Protein AF-A0A2U3KL36-F1 (afdb_monomer_lite)

Radius of gyration: 12.49 Å; chains: 1; bounding box: 30×23×28 Å

Secondary structure (DSSP, 8-state):
--EEE-SSS-EEEES---HHHHHHHHHHHHHTHHHHHHHHHTSS-HHHHHHHPPPPP--

pLDDT: mean 93.03, std 6.63, range [57.38, 98.0]

Sequence (59 aa):
MVSVAIRPNIRVVEGKMTGSDLALLTQWIELNRDVLVRY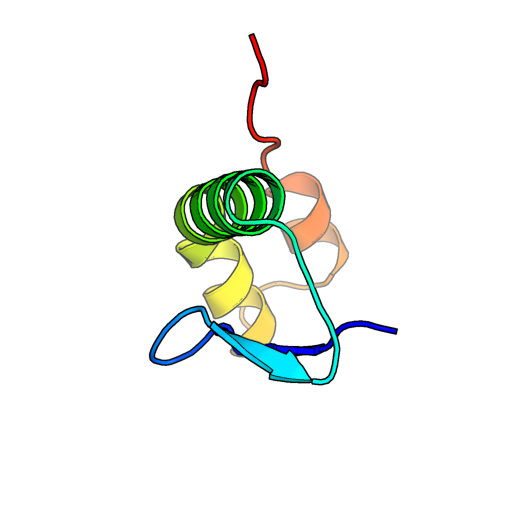WDGDIDTKDAIDALQRVNVE

Structure (mmCIF, N/CA/C/O backbone):
data_AF-A0A2U3KL36-F1
#
_entry.id   AF-A0A2U3KL36-F1
#
loop_
_atom_site.group_PDB
_atom_site.id
_atom_site.type_symbol
_atom_site.label_atom_id
_atom_site.label_alt_id
_atom_site.label_comp_id
_atom_site.label_asym_id
_atom_site.label_entity_id
_atom_site.label_seq_id
_atom_site.pdbx_PDB_ins_code
_atom_site.Cartn_x
_atom_site.Cartn_y
_atom_site.Cartn_z
_atom_site.occupancy
_atom_site.B_iso_or_equiv
_atom_site.auth_seq_id
_atom_site.auth_comp_id
_atom_site.auth_asym_id
_atom_site.auth_atom_id
_atom_site.pdbx_PDB_model_num
ATOM 1 N N . MET A 1 1 ? -0.245 4.352 17.822 1.00 82.69 1 MET A N 1
ATOM 2 C CA . MET A 1 1 ? 0.354 3.804 16.589 1.00 82.69 1 MET A CA 1
ATOM 3 C C . MET A 1 1 ? -0.445 2.571 16.203 1.00 82.69 1 MET A C 1
ATOM 5 O O . MET A 1 1 ? -0.910 1.886 17.108 1.00 82.69 1 MET A O 1
ATOM 9 N N . VAL A 1 2 ? -0.703 2.362 14.913 1.00 92.94 2 VAL A N 1
ATOM 10 C CA . VAL A 1 2 ? -1.466 1.212 14.406 1.00 92.94 2 VAL A CA 1
ATOM 11 C C . VAL A 1 2 ? -0.572 0.459 13.433 1.00 92.94 2 VAL A C 1
ATOM 13 O O . VAL A 1 2 ? 0.038 1.087 12.570 1.00 92.94 2 VAL A O 1
ATOM 16 N N . SER A 1 3 ? -0.517 -0.861 13.568 1.00 94.12 3 SER A N 1
ATOM 17 C CA . SER A 1 3 ? 0.255 -1.749 12.695 1.00 94.12 3 SER A CA 1
ATOM 18 C C . SER A 1 3 ? -0.712 -2.635 11.919 1.00 94.12 3 SER A C 1
ATOM 20 O O . SER A 1 3 ? -1.585 -3.266 12.519 1.00 94.12 3 SER A O 1
ATOM 22 N N . VAL A 1 4 ? -0.569 -2.700 10.595 1.00 93.81 4 VAL A N 1
ATOM 23 C CA . VAL A 1 4 ? -1.443 -3.480 9.704 1.00 93.81 4 VAL A CA 1
ATOM 24 C C . VAL A 1 4 ? -0.594 -4.471 8.915 1.00 93.81 4 VAL A C 1
ATOM 26 O O . VAL A 1 4 ? 0.381 -4.093 8.271 1.00 93.81 4 VAL A O 1
ATOM 29 N N . ALA A 1 5 ? -0.962 -5.749 8.966 1.00 93.44 5 ALA A N 1
ATOM 30 C CA . ALA A 1 5 ? -0.420 -6.765 8.075 1.00 93.44 5 ALA A CA 1
ATOM 31 C C . ALA A 1 5 ? -1.155 -6.691 6.737 1.00 93.44 5 ALA A C 1
ATOM 33 O O . ALA A 1 5 ? -2.375 -6.564 6.733 1.00 93.44 5 ALA A O 1
ATOM 34 N N . ILE A 1 6 ? -0.418 -6.789 5.628 1.00 92.81 6 ILE A N 1
ATOM 35 C CA . ILE A 1 6 ? -0.975 -6.716 4.267 1.00 92.81 6 ILE A CA 1
ATOM 36 C C . ILE A 1 6 ? -1.081 -8.106 3.618 1.00 92.81 6 ILE A C 1
ATOM 38 O O . ILE A 1 6 ? -2.077 -8.412 2.967 1.00 92.81 6 ILE A O 1
ATOM 42 N N . ARG A 1 7 ? -0.070 -8.969 3.800 1.00 90.06 7 ARG A N 1
ATOM 43 C CA . ARG A 1 7 ? -0.035 -10.339 3.258 1.00 90.06 7 ARG A CA 1
ATOM 44 C C . ARG A 1 7 ? 0.007 -11.385 4.387 1.00 90.06 7 ARG A C 1
ATOM 46 O O . ARG A 1 7 ? 0.648 -11.128 5.407 1.00 90.06 7 ARG A O 1
ATOM 53 N N . PRO A 1 8 ? -0.644 -12.558 4.221 1.00 86.25 8 PRO A N 1
ATOM 54 C CA . PRO A 1 8 ? -1.507 -12.930 3.090 1.00 86.25 8 PRO A CA 1
ATOM 55 C C . PRO A 1 8 ? -2.873 -12.222 3.104 1.00 86.25 8 PRO A C 1
ATOM 57 O O . PRO A 1 8 ? -3.468 -12.061 2.048 1.00 86.25 8 PRO A O 1
ATOM 60 N N . ASN A 1 9 ? -3.329 -11.755 4.271 1.00 88.12 9 ASN A N 1
ATOM 61 C CA . ASN A 1 9 ? -4.609 -11.069 4.454 1.00 88.12 9 ASN A CA 1
ATOM 62 C C . ASN A 1 9 ? -4.401 -9.720 5.148 1.00 88.12 9 ASN A C 1
ATOM 64 O O . ASN A 1 9 ? -3.558 -9.616 6.046 1.00 88.12 9 ASN A O 1
ATOM 68 N N . ILE A 1 10 ? -5.220 -8.732 4.783 1.00 91.25 10 ILE A N 1
ATOM 69 C CA . ILE A 1 10 ? -5.173 -7.387 5.357 1.00 91.25 10 ILE A CA 1
ATOM 70 C C . ILE A 1 10 ? -5.839 -7.406 6.734 1.00 91.25 10 ILE A C 1
ATOM 72 O O . ILE A 1 10 ? -7.018 -7.738 6.855 1.00 91.25 10 ILE A O 1
ATOM 76 N N . ARG A 1 11 ? -5.088 -7.088 7.792 1.00 93.06 11 ARG A N 1
ATOM 77 C CA . ARG A 1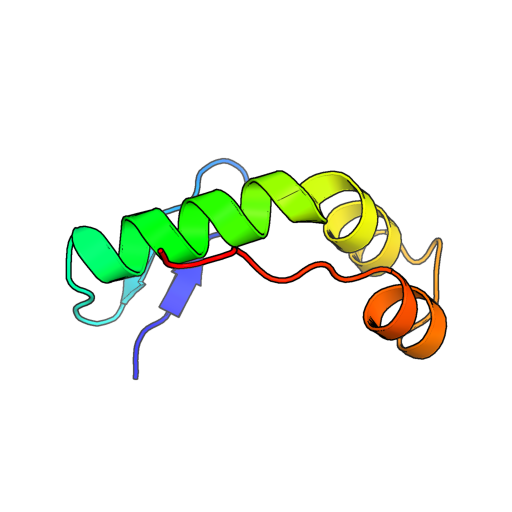 11 ? -5.612 -7.064 9.169 1.00 93.06 11 ARG A CA 1
ATOM 78 C C . ARG A 1 11 ? -4.797 -6.172 10.091 1.00 93.06 11 ARG A C 1
ATOM 80 O O . ARG A 1 11 ? -3.576 -6.095 9.976 1.00 93.06 11 ARG A O 1
ATOM 87 N N . VAL A 1 12 ? -5.458 -5.582 11.081 1.00 94.25 12 VAL A N 1
ATOM 88 C CA . VAL A 1 12 ? -4.778 -4.881 12.177 1.00 94.25 12 VAL A CA 1
ATOM 89 C C . VAL A 1 12 ? -4.046 -5.908 13.049 1.00 94.25 12 VAL A C 1
ATOM 91 O O . VAL A 1 12 ? -4.618 -6.920 13.456 1.00 94.25 12 VAL A O 1
ATOM 94 N N . VAL A 1 13 ? -2.762 -5.669 13.299 1.00 95.31 13 VAL A N 1
ATOM 95 C CA . VAL A 1 13 ? -1.900 -6.477 14.177 1.00 95.31 13 VAL A CA 1
ATOM 96 C C . VAL A 1 13 ? -1.765 -5.818 15.546 1.00 95.31 13 VAL A C 1
ATOM 98 O O . VAL A 1 13 ? -1.713 -6.511 16.556 1.00 95.31 13 VAL A O 1
ATOM 101 N N . GLU A 1 14 ? -1.742 -4.487 15.581 1.00 95.25 14 GLU A N 1
ATOM 102 C CA . GLU A 1 14 ? -1.586 -3.708 16.806 1.00 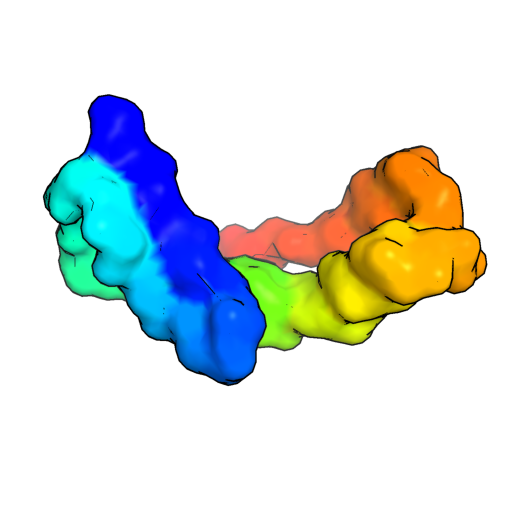95.25 14 GLU A CA 1
ATOM 103 C C . GLU A 1 14 ? -2.341 -2.378 16.699 1.00 95.25 14 GLU A C 1
ATOM 105 O O . GLU A 1 14 ? -2.389 -1.765 15.630 1.00 95.25 14 GLU A O 1
ATOM 110 N N . GLY A 1 15 ? -2.900 -1.911 17.817 1.00 93.50 15 GLY A N 1
ATOM 111 C CA . GLY A 1 15 ? -3.659 -0.664 17.892 1.00 93.50 15 GLY A CA 1
ATOM 112 C C . GLY A 1 15 ? -5.138 -0.826 17.529 1.00 93.50 15 GLY A C 1
ATOM 113 O O . GLY A 1 15 ? -5.670 -1.933 17.467 1.00 93.50 15 GLY A O 1
ATOM 114 N N . LYS A 1 16 ? -5.827 0.304 17.335 1.00 92.25 16 LYS A N 1
ATOM 115 C CA . LYS A 1 16 ? -7.242 0.353 16.942 1.00 92.25 16 LYS A CA 1
ATOM 116 C C . LYS A 1 16 ? -7.398 1.220 15.698 1.00 92.25 16 LYS A C 1
ATOM 118 O O . LYS A 1 16 ? -6.876 2.329 15.660 1.00 92.25 16 LYS A O 1
ATOM 123 N N . MET A 1 17 ? -8.142 0.713 14.724 1.00 93.12 17 MET A N 1
ATOM 124 C CA . MET A 1 17 ? -8.534 1.404 13.497 1.00 93.12 17 MET A CA 1
ATOM 125 C C . MET A 1 17 ? -10.033 1.188 13.305 1.00 93.12 17 MET A C 1
ATOM 127 O O . MET A 1 17 ? -10.542 0.116 13.647 1.00 93.12 17 MET A O 1
ATOM 131 N N . THR A 1 18 ? -10.752 2.203 12.828 1.00 93.69 18 THR A N 1
ATOM 132 C CA . THR A 1 18 ? -12.192 2.056 12.591 1.00 93.69 18 THR A CA 1
ATOM 133 C C . THR A 1 18 ? -12.441 1.118 11.409 1.00 93.69 18 THR A C 1
ATOM 135 O O . THR A 1 18 ? -11.573 0.934 10.555 1.00 93.69 18 THR A O 1
ATOM 138 N N . GLY A 1 19 ? -13.633 0.516 11.346 1.00 91.31 19 GLY A N 1
ATOM 139 C CA . GLY A 1 19 ? -14.004 -0.336 10.212 1.00 91.31 19 GLY A CA 1
ATOM 140 C C . GLY A 1 19 ? -13.961 0.416 8.879 1.00 91.31 19 GLY A C 1
ATOM 141 O O . GLY A 1 19 ? -13.489 -0.135 7.890 1.00 91.31 19 GLY A O 1
ATOM 142 N N . SER A 1 20 ? -14.374 1.686 8.875 1.00 92.56 20 SER A N 1
ATOM 143 C CA . SER A 1 20 ? -14.340 2.549 7.690 1.00 92.56 20 SER A CA 1
ATOM 144 C C . SER A 1 20 ? -12.912 2.846 7.230 1.00 92.56 20 SER A C 1
ATOM 146 O O . SER A 1 20 ? -12.616 2.711 6.046 1.00 92.56 20 SER A O 1
ATOM 148 N N . ASP A 1 21 ? -12.003 3.167 8.155 1.00 93.12 21 ASP A N 1
ATOM 149 C CA . ASP A 1 21 ? -10.593 3.411 7.816 1.00 93.12 21 ASP A CA 1
ATOM 150 C C . ASP A 1 21 ? -9.914 2.139 7.295 1.00 93.12 21 ASP A C 1
ATOM 152 O O . ASP A 1 21 ? -9.168 2.181 6.317 1.00 93.12 21 ASP A O 1
ATOM 156 N N . LEU A 1 22 ? -10.198 0.989 7.920 1.00 92.62 22 LEU A N 1
ATOM 157 C CA . LEU A 1 22 ? -9.670 -0.296 7.466 1.00 92.62 22 LEU A CA 1
ATOM 158 C C . LEU A 1 22 ? -10.217 -0.666 6.082 1.00 92.62 22 LEU A C 1
ATOM 160 O O . LEU A 1 22 ? -9.480 -1.238 5.281 1.00 92.62 22 LEU A O 1
ATOM 164 N N . ALA A 1 23 ? -11.473 -0.329 5.780 1.00 92.62 23 ALA A N 1
ATOM 165 C CA . ALA A 1 23 ? -12.064 -0.542 4.463 1.00 92.62 23 ALA A CA 1
ATOM 166 C C . ALA A 1 23 ? -11.389 0.325 3.389 1.00 92.62 23 ALA A C 1
ATOM 168 O O . ALA A 1 23 ? -11.013 -0.202 2.343 1.00 92.62 23 ALA A O 1
ATOM 169 N N . LEU A 1 24 ? -11.148 1.611 3.667 1.00 94.75 24 LEU A N 1
ATOM 170 C CA . LEU A 1 24 ? -10.420 2.506 2.758 1.00 94.75 24 LEU A CA 1
ATOM 171 C C . LEU A 1 24 ? -8.980 2.035 2.526 1.00 94.75 24 LEU A C 1
ATOM 173 O O . LEU A 1 24 ? -8.518 1.982 1.387 1.00 94.75 24 LEU A O 1
ATOM 177 N N . LEU A 1 25 ? -8.281 1.635 3.593 1.00 94.00 25 LEU A N 1
ATOM 178 C CA . LEU A 1 25 ? -6.939 1.066 3.485 1.00 94.00 25 LEU A CA 1
ATOM 179 C C . LEU A 1 25 ? -6.948 -0.228 2.666 1.00 94.00 25 LEU A C 1
ATOM 181 O O . LEU A 1 25 ? -6.084 -0.422 1.816 1.00 94.00 25 LEU A O 1
ATOM 185 N N . THR A 1 26 ? -7.933 -1.097 2.896 1.00 93.75 26 THR A N 1
ATOM 186 C CA . THR A 1 26 ? -8.098 -2.344 2.142 1.00 93.75 26 THR A CA 1
ATOM 187 C C . THR A 1 26 ? -8.293 -2.053 0.660 1.00 93.75 26 THR A C 1
ATOM 189 O O . THR A 1 26 ? -7.578 -2.608 -0.167 1.00 93.75 26 THR A O 1
ATOM 192 N N . GLN A 1 27 ? -9.186 -1.124 0.318 1.00 95.19 27 GLN A N 1
ATOM 193 C CA . GLN A 1 27 ? -9.422 -0.715 -1.064 1.00 95.19 27 GLN A CA 1
ATOM 194 C C . GLN A 1 27 ? -8.156 -0.149 -1.718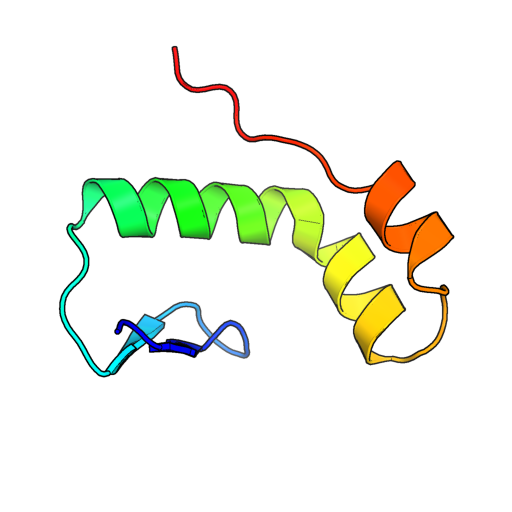 1.00 95.19 27 GLN A C 1
ATOM 196 O O . GLN A 1 27 ? -7.862 -0.476 -2.865 1.00 95.19 27 GLN A O 1
ATOM 201 N N . TRP A 1 28 ? -7.381 0.657 -0.987 1.00 96.31 28 TRP A N 1
ATOM 202 C CA . TRP A 1 28 ? -6.125 1.211 -1.488 1.00 96.31 28 TRP A CA 1
ATOM 203 C C . TRP A 1 28 ? -5.076 0.128 -1.740 1.00 96.31 28 TRP A C 1
ATOM 205 O O . TRP A 1 28 ? -4.410 0.150 -2.773 1.00 96.31 28 TRP A O 1
ATOM 215 N N . ILE A 1 29 ? -4.941 -0.831 -0.822 1.00 95.44 29 ILE A N 1
ATOM 216 C CA . ILE A 1 29 ? -4.014 -1.955 -0.976 1.00 95.44 29 ILE A CA 1
ATOM 217 C C . ILE A 1 29 ? -4.405 -2.802 -2.184 1.00 95.44 29 ILE A C 1
ATOM 219 O O . ILE A 1 29 ? -3.529 -3.154 -2.965 1.00 95.44 29 ILE A O 1
ATOM 223 N N . GLU A 1 30 ? -5.690 -3.128 -2.350 1.00 94.50 30 GLU A N 1
ATOM 224 C CA . GLU A 1 30 ? -6.145 -3.929 -3.491 1.00 94.50 30 GLU A CA 1
ATOM 225 C C . GLU A 1 30 ? -5.924 -3.203 -4.820 1.00 94.50 30 GLU A C 1
ATOM 227 O O . GLU A 1 30 ? -5.422 -3.806 -5.766 1.00 94.50 30 GLU A O 1
ATOM 232 N N . LEU A 1 31 ? -6.210 -1.898 -4.873 1.00 96.25 31 LEU A N 1
ATOM 233 C CA . LEU A 1 31 ? -5.965 -1.061 -6.050 1.00 96.25 31 LEU A CA 1
ATOM 234 C C . LEU A 1 31 ? -4.486 -1.062 -6.465 1.00 96.25 31 LEU A C 1
ATOM 236 O O . LEU A 1 31 ? -4.170 -1.065 -7.650 1.00 96.25 31 LEU A O 1
ATOM 240 N N . ASN A 1 32 ? -3.582 -1.089 -5.485 1.00 96.88 32 ASN A N 1
ATOM 241 C CA . ASN A 1 32 ? -2.141 -0.954 -5.691 1.00 96.88 32 ASN A CA 1
ATOM 242 C C . ASN A 1 32 ? -1.365 -2.268 -5.536 1.00 96.88 32 ASN A C 1
ATOM 244 O O . ASN A 1 32 ? -0.134 -2.253 -5.481 1.00 96.88 32 ASN A O 1
ATOM 248 N N . ARG A 1 33 ? -2.057 -3.410 -5.445 1.00 95.12 33 ARG A N 1
ATOM 249 C CA . ARG A 1 33 ? -1.457 -4.698 -5.072 1.00 95.12 33 ARG A CA 1
ATOM 250 C C . ARG A 1 33 ? -0.294 -5.088 -5.981 1.00 95.12 33 ARG A C 1
ATOM 252 O O . ARG A 1 33 ? 0.727 -5.538 -5.472 1.00 95.12 33 ARG A O 1
ATOM 259 N N . ASP A 1 34 ? -0.439 -4.895 -7.289 1.00 95.75 34 ASP A N 1
ATOM 260 C CA . ASP A 1 34 ? 0.606 -5.215 -8.270 1.00 95.75 34 ASP A CA 1
ATOM 261 C C . ASP A 1 34 ? 1.883 -4.395 -8.030 1.00 95.75 34 ASP A C 1
ATOM 263 O O . ASP A 1 34 ? 2.966 -4.954 -7.868 1.00 95.75 34 ASP A O 1
ATOM 267 N N . VAL A 1 35 ? 1.741 -3.073 -7.888 1.00 96.94 35 VAL A N 1
ATOM 268 C CA . VAL A 1 35 ? 2.857 -2.145 -7.642 1.00 96.94 35 VAL A CA 1
ATOM 269 C C . VAL A 1 35 ? 3.564 -2.471 -6.325 1.00 96.94 35 VAL A C 1
ATOM 271 O O . VAL A 1 35 ? 4.791 -2.517 -6.274 1.00 96.94 35 VAL A O 1
ATOM 274 N N . LEU A 1 36 ? 2.799 -2.748 -5.262 1.00 95.69 36 LEU A N 1
ATOM 275 C CA . LEU A 1 36 ? 3.348 -3.106 -3.951 1.00 95.69 36 LEU A CA 1
ATOM 276 C C . LEU A 1 36 ? 4.152 -4.410 -4.002 1.00 95.69 36 LEU A C 1
ATOM 278 O O . LEU A 1 36 ? 5.226 -4.485 -3.409 1.00 95.69 36 LEU A O 1
ATOM 282 N N . VAL A 1 37 ? 3.646 -5.430 -4.704 1.00 95.19 37 VAL A N 1
ATOM 283 C CA . VAL A 1 37 ? 4.344 -6.715 -4.863 1.00 95.19 37 VAL A CA 1
ATOM 284 C C . VAL A 1 37 ? 5.631 -6.527 -5.655 1.00 95.19 37 VAL A C 1
ATOM 286 O O . VAL A 1 37 ? 6.685 -6.899 -5.151 1.00 95.19 37 VAL A O 1
ATOM 289 N N . ARG A 1 38 ? 5.567 -5.868 -6.817 1.00 96.81 38 ARG A N 1
ATOM 290 C CA . ARG A 1 38 ? 6.744 -5.592 -7.656 1.00 96.81 38 ARG A CA 1
ATOM 291 C C . ARG A 1 38 ? 7.821 -4.815 -6.901 1.00 96.81 38 ARG A C 1
ATOM 293 O O . ARG A 1 38 ? 8.999 -5.130 -7.015 1.00 96.81 38 ARG A O 1
ATOM 300 N N . TYR A 1 39 ? 7.431 -3.833 -6.089 1.00 96.50 39 TYR A N 1
ATOM 301 C CA . TYR A 1 39 ? 8.379 -3.094 -5.257 1.00 96.50 39 TYR A CA 1
ATOM 302 C C . TYR A 1 39 ? 9.016 -3.974 -4.168 1.00 96.50 39 TYR A C 1
ATOM 304 O O . TYR A 1 39 ? 10.227 -3.929 -3.969 1.00 96.50 39 TYR A O 1
ATOM 312 N N . TRP A 1 40 ? 8.228 -4.794 -3.461 1.00 95.06 40 TRP A N 1
ATOM 313 C CA . TRP A 1 40 ? 8.754 -5.697 -2.427 1.00 95.06 40 TRP A CA 1
ATOM 314 C C . TRP A 1 40 ? 9.644 -6.809 -2.975 1.00 95.06 40 TRP A C 1
ATOM 316 O O . TRP A 1 40 ? 10.573 -7.222 -2.281 1.00 95.06 40 TRP A O 1
ATOM 326 N N . ASP A 1 41 ? 9.361 -7.278 -4.187 1.00 96.56 41 ASP A N 1
ATOM 327 C CA . ASP A 1 41 ? 10.156 -8.299 -4.868 1.00 96.56 41 ASP A CA 1
ATOM 328 C C . ASP A 1 41 ? 11.430 -7.698 -5.501 1.00 96.56 41 ASP A C 1
ATOM 330 O O . ASP A 1 41 ? 12.359 -8.428 -5.842 1.00 96.56 41 ASP A O 1
ATOM 334 N N . GLY A 1 42 ? 11.527 -6.362 -5.560 1.00 96.62 42 GLY A N 1
ATOM 335 C CA . GLY A 1 42 ? 12.691 -5.627 -6.060 1.00 96.62 42 GLY A CA 1
ATOM 336 C C . GLY A 1 42 ? 12.684 -5.381 -7.571 1.00 96.62 42 GLY A C 1
ATOM 337 O O . GLY A 1 42 ? 13.709 -4.984 -8.121 1.00 96.62 42 GLY A O 1
ATOM 338 N N . ASP A 1 43 ? 11.547 -5.594 -8.236 1.00 98.00 43 ASP A N 1
ATOM 339 C CA . ASP A 1 43 ? 11.384 -5.426 -9.686 1.00 98.00 43 ASP A CA 1
ATOM 340 C C . ASP A 1 43 ? 11.317 -3.956 -10.119 1.00 98.00 43 ASP A C 1
ATOM 342 O O . ASP A 1 43 ? 11.579 -3.635 -11.280 1.00 98.00 43 ASP A O 1
ATOM 346 N N . ILE A 1 44 ? 10.904 -3.070 -9.211 1.00 97.88 44 ILE A N 1
ATOM 347 C CA . ILE A 1 44 ? 10.817 -1.622 -9.429 1.00 97.88 44 ILE A CA 1
ATOM 348 C C . ILE A 1 44 ? 11.441 -0.880 -8.254 1.00 97.88 44 ILE A C 1
ATOM 350 O O . ILE A 1 44 ? 11.424 -1.366 -7.119 1.00 97.88 44 ILE A O 1
ATOM 354 N N . ASP A 1 45 ? 11.972 0.310 -8.514 1.00 97.12 45 ASP A N 1
ATOM 355 C CA . ASP A 1 45 ? 12.519 1.154 -7.460 1.00 97.12 45 ASP A CA 1
ATOM 356 C C . ASP A 1 45 ? 11.427 1.981 -6.751 1.00 97.12 45 ASP A C 1
ATOM 358 O O . ASP A 1 45 ? 10.234 1.924 -7.063 1.00 97.12 45 ASP A O 1
ATOM 362 N N . THR A 1 46 ? 11.831 2.754 -5.741 1.00 95.56 46 THR A N 1
ATOM 363 C CA . THR A 1 46 ? 10.906 3.593 -4.968 1.00 95.56 46 THR A CA 1
ATOM 364 C C . THR A 1 46 ? 10.245 4.677 -5.822 1.00 95.56 46 THR A C 1
ATOM 366 O O . THR A 1 46 ? 9.104 5.047 -5.549 1.00 95.56 46 THR A O 1
ATOM 369 N N . LYS A 1 47 ? 10.939 5.210 -6.833 1.00 97.06 47 LYS A N 1
ATOM 370 C CA . LYS A 1 47 ? 10.410 6.269 -7.694 1.00 97.06 47 LYS A CA 1
ATOM 371 C C . LYS A 1 47 ? 9.328 5.709 -8.612 1.00 97.06 47 LYS A C 1
ATOM 373 O O . LYS A 1 47 ? 8.229 6.254 -8.634 1.00 97.06 47 LYS A O 1
ATOM 378 N N . ASP A 1 48 ? 9.613 4.594 -9.277 1.00 96.12 48 ASP A N 1
ATOM 379 C CA . ASP A 1 48 ? 8.657 3.885 -10.127 1.00 96.12 48 ASP A CA 1
ATOM 380 C C . ASP A 1 48 ? 7.404 3.483 -9.338 1.00 96.12 48 ASP A C 1
ATOM 382 O O . ASP A 1 48 ? 6.279 3.633 -9.817 1.00 96.12 48 ASP A O 1
ATOM 386 N N . ALA A 1 49 ? 7.587 3.018 -8.097 1.00 96.38 49 ALA A N 1
ATOM 387 C CA . ALA A 1 49 ? 6.474 2.686 -7.220 1.00 96.38 49 ALA A CA 1
ATOM 388 C C . ALA A 1 49 ? 5.606 3.918 -6.920 1.00 96.38 49 ALA A C 1
ATOM 390 O O . ALA A 1 49 ? 4.392 3.859 -7.092 1.00 96.38 49 ALA A O 1
ATOM 391 N N . ILE A 1 50 ? 6.206 5.041 -6.509 1.00 95.44 50 ILE A N 1
ATOM 392 C CA . ILE A 1 50 ? 5.469 6.275 -6.185 1.00 95.44 50 ILE A CA 1
ATOM 393 C C . ILE A 1 50 ? 4.684 6.795 -7.392 1.00 95.44 50 ILE A C 1
ATOM 395 O O . ILE A 1 50 ? 3.529 7.187 -7.224 1.00 95.44 50 ILE A O 1
ATOM 399 N N . ASP A 1 51 ? 5.279 6.770 -8.585 1.00 97.00 51 ASP A N 1
ATOM 400 C CA . ASP A 1 51 ? 4.636 7.250 -9.812 1.00 97.00 51 ASP A CA 1
ATOM 401 C C . ASP A 1 51 ? 3.450 6.359 -10.235 1.00 97.00 51 ASP A C 1
ATOM 403 O O . ASP A 1 51 ? 2.487 6.845 -10.833 1.00 97.00 51 ASP A O 1
ATOM 407 N N . ALA A 1 52 ? 3.487 5.065 -9.898 1.00 96.50 52 ALA A N 1
ATOM 408 C CA . ALA A 1 52 ? 2.432 4.107 -10.224 1.00 96.50 52 ALA A CA 1
ATOM 409 C C . ALA A 1 52 ? 1.312 4.017 -9.168 1.00 96.50 52 ALA A C 1
ATOM 411 O O . ALA A 1 52 ? 0.225 3.523 -9.479 1.00 96.50 52 ALA A O 1
ATOM 412 N N . LEU A 1 53 ? 1.548 4.472 -7.931 1.00 96.88 53 LEU A N 1
ATOM 413 C CA . LEU A 1 53 ? 0.561 4.397 -6.853 1.00 96.88 53 LEU A CA 1
ATOM 414 C C . LEU A 1 53 ? -0.673 5.264 -7.144 1.00 96.88 53 LEU A C 1
ATOM 416 O O . LEU A 1 53 ? -0.606 6.470 -7.377 1.00 96.88 53 LEU A O 1
ATOM 420 N N . GLN A 1 54 ? -1.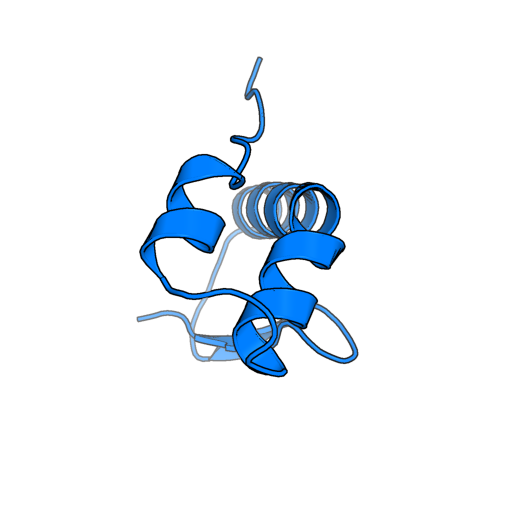840 4.646 -7.022 1.00 96.38 54 GLN A N 1
ATOM 421 C CA . GLN A 1 54 ? -3.144 5.261 -7.204 1.00 96.38 54 GLN A CA 1
ATOM 422 C C . GLN A 1 54 ? -3.797 5.574 -5.857 1.00 96.38 54 GLN A C 1
ATOM 424 O O . GLN A 1 54 ? -3.617 4.869 -4.860 1.00 96.38 54 GLN A O 1
ATOM 429 N N . ARG A 1 55 ? -4.591 6.647 -5.818 1.00 94.38 55 ARG A N 1
ATOM 430 C CA . ARG A 1 55 ? -5.397 7.013 -4.646 1.00 94.38 55 ARG A CA 1
ATOM 431 C C . ARG A 1 55 ? -6.772 6.362 -4.736 1.00 94.38 55 ARG A C 1
ATOM 433 O O . ARG A 1 55 ? -7.321 6.214 -5.823 1.00 94.38 55 ARG A O 1
ATOM 440 N N . VAL A 1 56 ? -7.343 6.031 -3.583 1.00 92.31 56 VAL A N 1
ATOM 441 C CA . VAL A 1 56 ? -8.769 5.704 -3.494 1.00 92.31 56 VAL A CA 1
ATOM 442 C C . VAL A 1 56 ? -9.548 7.010 -3.577 1.00 92.31 56 VAL A C 1
ATOM 444 O O . VAL A 1 56 ? -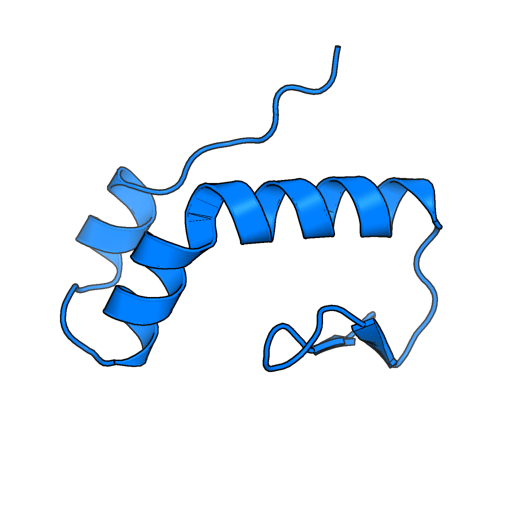9.253 7.946 -2.834 1.00 92.31 56 VAL A O 1
ATOM 447 N N . ASN A 1 57 ? -10.525 7.079 -4.478 1.00 81.69 57 ASN A N 1
ATOM 448 C CA . ASN A 1 57 ? -11.473 8.185 -4.495 1.00 81.69 57 ASN A CA 1
ATOM 449 C C . ASN A 1 57 ? -12.464 7.984 -3.348 1.00 81.69 57 ASN A C 1
ATOM 451 O O . ASN A 1 57 ? -13.142 6.960 -3.290 1.00 81.69 57 ASN A O 1
ATOM 455 N N . VAL A 1 58 ? -12.517 8.952 -2.438 1.00 67.19 58 VAL A N 1
ATOM 456 C CA . VAL A 1 58 ? -13.557 9.036 -1.413 1.00 67.19 58 VAL A CA 1
ATOM 457 C C . VAL A 1 58 ? -14.579 10.032 -1.951 1.00 67.19 58 VAL A C 1
ATOM 459 O O . VAL A 1 58 ? -14.239 11.205 -2.111 1.00 67.19 58 VAL A O 1
ATOM 462 N N . GLU A 1 59 ? -15.756 9.540 -2.337 1.00 57.38 59 GLU A N 1
ATOM 463 C CA . GLU A 1 59 ? -16.901 10.377 -2.735 1.00 57.38 59 GLU A CA 1
ATOM 464 C C . GLU A 1 59 ? -17.524 11.096 -1.531 1.00 57.38 59 GLU A C 1
ATOM 466 O O . GLU A 1 59 ? -17.571 10.491 -0.432 1.00 57.38 59 GLU A O 1
#

Foldseek 3Di:
DWDWDPPPHTDTPDDDDDPVRSVQVNVQCVVLVVLVVCVVVPVDDPVVSVVPRDHDDDD